Protein AF-A0A6J2DY10-F1 (afdb_monomer_lite)

pLDDT: mean 93.21, std 7.58, range [54.47, 98.44]

Structure (mmCIF, N/CA/C/O backbone):
data_AF-A0A6J2DY10-F1
#
_entry.id   AF-A0A6J2DY10-F1
#
loop_
_atom_site.group_PDB
_atom_site.id
_atom_site.type_symbol
_atom_site.label_atom_id
_atom_site.label_alt_id
_atom_site.label_comp_id
_atom_site.label_asym_id
_atom_site.label_entity_id
_atom_site.label_seq_id
_atom_site.pdbx_PDB_ins_code
_atom_site.Cartn_x
_atom_site.Cartn_y
_atom_site.Cartn_z
_atom_site.occupancy
_atom_site.B_iso_or_equiv
_atom_site.auth_seq_id
_atom_site.auth_comp_id
_atom_site.auth_asym_id
_atom_site.auth_atom_id
_atom_site.pdbx_PDB_model_num
ATOM 1 N N . MET A 1 1 ? 26.356 -22.155 -0.644 1.00 54.47 1 MET A N 1
ATOM 2 C CA . MET A 1 1 ? 26.590 -22.455 -2.074 1.00 54.47 1 MET A CA 1
ATOM 3 C C . MET A 1 1 ? 26.083 -21.281 -2.904 1.00 54.47 1 MET A C 1
ATOM 5 O O . MET A 1 1 ? 24.890 -21.209 -3.174 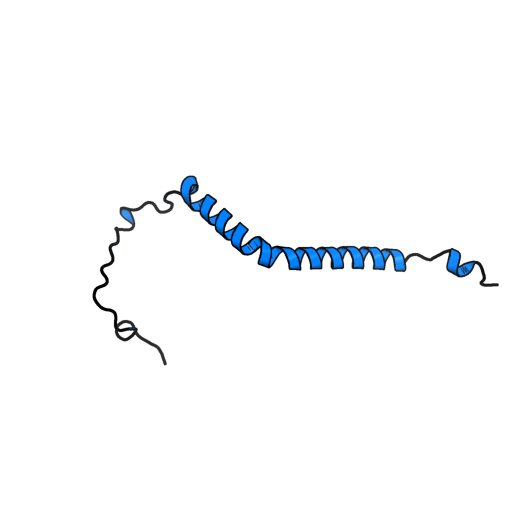1.00 54.47 1 MET A O 1
ATOM 9 N N . GLY A 1 2 ? 26.945 -20.297 -3.174 1.00 76.81 2 GLY A N 1
ATOM 10 C CA . GLY A 1 2 ? 26.567 -19.054 -3.858 1.00 76.81 2 GLY A CA 1
ATOM 11 C C . GLY A 1 2 ? 26.578 -19.231 -5.374 1.00 76.81 2 GLY A C 1
ATOM 12 O O . GLY A 1 2 ? 27.481 -19.866 -5.907 1.00 76.81 2 GLY A O 1
ATOM 13 N N . ARG A 1 3 ? 25.565 -18.701 -6.063 1.00 83.94 3 ARG A N 1
ATOM 14 C CA . ARG A 1 3 ? 25.598 -18.564 -7.523 1.00 83.94 3 ARG A CA 1
ATOM 15 C C . ARG A 1 3 ? 26.300 -17.251 -7.867 1.00 83.94 3 ARG A C 1
ATOM 17 O O . ARG A 1 3 ? 26.006 -16.235 -7.244 1.00 83.94 3 ARG A O 1
ATOM 24 N N . GLU A 1 4 ? 27.182 -17.276 -8.858 1.00 90.88 4 GLU A N 1
ATOM 25 C CA . GLU A 1 4 ? 27.944 -16.107 -9.315 1.00 90.88 4 GLU A CA 1
ATOM 26 C C . GLU A 1 4 ? 27.415 -15.587 -10.656 1.00 90.88 4 GLU A C 1
ATOM 28 O O . GLU A 1 4 ? 26.858 -16.344 -11.462 1.00 90.88 4 GLU A O 1
ATOM 33 N N . PHE A 1 5 ? 27.603 -14.289 -10.913 1.00 91.38 5 PHE A N 1
ATOM 34 C CA . PHE A 1 5 ? 27.349 -13.715 -12.233 1.00 91.38 5 PHE A CA 1
ATOM 35 C C . PHE A 1 5 ? 28.210 -14.439 -13.280 1.00 91.38 5 PHE A C 1
ATOM 37 O O . PHE A 1 5 ? 29.414 -14.576 -13.113 1.00 91.38 5 PHE A O 1
ATOM 44 N N . GLY A 1 6 ? 27.571 -14.937 -14.343 1.00 88.25 6 GLY A N 1
ATOM 45 C CA . GLY A 1 6 ? 28.186 -15.821 -15.345 1.00 88.25 6 GLY A CA 1
ATOM 46 C C . GLY A 1 6 ? 27.675 -17.266 -15.291 1.00 88.25 6 GLY A C 1
ATOM 47 O O . GLY A 1 6 ? 27.539 -17.887 -16.339 1.00 88.25 6 GLY A O 1
ATOM 48 N N . ASN A 1 7 ? 27.262 -17.758 -14.114 1.00 91.19 7 ASN A N 1
ATOM 49 C CA . ASN A 1 7 ? 26.765 -19.130 -13.901 1.00 91.19 7 ASN A CA 1
ATOM 50 C C . ASN A 1 7 ? 25.314 -19.170 -13.375 1.00 91.19 7 ASN A C 1
ATOM 52 O O . ASN A 1 7 ? 24.934 -20.047 -12.600 1.00 91.19 7 ASN A O 1
ATOM 56 N N . LEU A 1 8 ? 24.491 -18.189 -13.765 1.00 91.38 8 LEU A N 1
ATOM 57 C CA . LEU A 1 8 ? 23.120 -18.041 -13.259 1.00 91.38 8 LEU A CA 1
ATOM 58 C C . LEU A 1 8 ? 22.100 -18.861 -14.053 1.00 91.38 8 LEU A C 1
ATOM 60 O O . LEU A 1 8 ? 21.353 -19.656 -13.485 1.00 91.38 8 LEU A O 1
ATOM 64 N N . VAL A 1 9 ? 22.022 -18.613 -15.360 1.00 92.38 9 VAL A N 1
ATOM 65 C CA . VAL A 1 9 ? 20.986 -19.165 -16.237 1.00 92.38 9 VAL A CA 1
ATOM 66 C C . VAL A 1 9 ? 21.454 -19.132 -17.689 1.00 92.38 9 VAL A C 1
ATOM 68 O O . VAL A 1 9 ? 22.209 -18.246 -18.088 1.00 92.38 9 VAL A O 1
ATOM 71 N N . ARG A 1 10 ? 20.973 -20.073 -18.506 1.00 92.44 10 ARG A N 1
ATOM 72 C CA . ARG A 1 10 ? 21.161 -20.050 -19.960 1.00 92.44 10 ARG A CA 1
ATOM 73 C C . ARG A 1 10 ? 20.013 -19.276 -20.614 1.00 92.44 10 ARG A C 1
ATOM 75 O O . ARG A 1 10 ? 18.906 -19.793 -20.711 1.00 92.44 10 ARG A O 1
ATOM 82 N N . MET A 1 11 ? 20.285 -18.065 -21.092 1.00 93.50 11 MET A N 1
ATOM 83 C CA . MET A 1 11 ? 19.342 -17.223 -21.844 1.00 93.50 11 MET A CA 1
ATOM 84 C C . MET A 1 11 ? 19.866 -17.030 -23.275 1.00 93.50 11 MET A C 1
ATOM 86 O O . MET A 1 11 ? 21.075 -16.932 -23.475 1.00 93.50 11 MET A O 1
ATOM 90 N N . ARG A 1 12 ? 18.993 -17.023 -24.290 1.00 94.81 12 ARG A N 1
ATOM 91 C CA . ARG A 1 12 ? 19.383 -16.843 -25.703 1.00 94.81 12 ARG A CA 1
ATOM 92 C C . ARG A 1 12 ? 18.466 -15.823 -26.374 1.00 94.81 12 ARG A C 1
ATOM 94 O O . ARG A 1 12 ? 17.267 -15.846 -26.131 1.00 94.81 12 ARG A O 1
ATOM 101 N N . HIS A 1 13 ? 19.040 -14.980 -27.233 1.00 96.62 13 HIS A N 1
ATOM 102 C CA . HIS A 1 13 ? 18.329 -14.042 -28.116 1.00 96.62 13 HIS A CA 1
ATOM 103 C C . HIS A 1 13 ? 17.368 -13.061 -27.414 1.00 96.62 13 HIS A C 1
ATOM 105 O O . HIS A 1 13 ? 16.261 -12.831 -27.893 1.00 96.62 13 HIS A O 1
ATOM 111 N N . VAL A 1 14 ? 17.784 -12.454 -26.297 1.00 96.06 14 VAL A N 1
ATOM 112 C CA . VAL A 1 14 ? 17.045 -11.343 -25.673 1.00 96.06 14 VAL A CA 1
ATOM 113 C C . VAL A 1 14 ? 17.879 -10.074 -25.773 1.00 96.06 14 VAL A C 1
ATOM 115 O O . VAL A 1 14 ? 18.996 -10.030 -25.265 1.00 96.06 14 VAL A O 1
ATOM 118 N N . ILE A 1 15 ? 17.339 -9.059 -26.449 1.00 96.88 15 ILE A N 1
ATOM 119 C CA . ILE A 1 15 ? 17.978 -7.753 -26.632 1.00 96.88 15 ILE A CA 1
ATOM 120 C C . ILE A 1 15 ? 17.277 -6.753 -25.712 1.00 96.88 15 ILE A C 1
ATOM 122 O O . ILE A 1 15 ? 16.053 -6.634 -25.738 1.00 96.88 15 ILE A O 1
ATOM 126 N N . THR A 1 16 ? 18.047 -6.039 -24.896 1.00 97.31 16 THR A N 1
ATOM 127 C CA . THR A 1 16 ? 17.544 -5.023 -23.962 1.00 97.31 16 THR A CA 1
ATOM 128 C C . THR A 1 16 ? 18.182 -3.677 -24.264 1.00 97.31 16 THR A C 1
ATOM 130 O O . THR A 1 16 ? 19.394 -3.606 -24.454 1.00 97.31 16 THR A O 1
ATOM 133 N N . TYR A 1 17 ? 17.384 -2.613 -24.247 1.00 97.81 17 TYR A N 1
ATOM 134 C CA . TYR A 1 17 ? 17.847 -1.244 -24.463 1.00 97.81 17 TYR A CA 1
ATOM 135 C C . TYR A 1 17 ? 17.744 -0.440 -23.167 1.00 97.81 17 TYR A C 1
ATOM 137 O O . TYR A 1 17 ? 16.796 -0.608 -22.398 1.00 97.81 17 TYR A O 1
ATOM 145 N N . SER A 1 18 ? 18.700 0.454 -22.943 1.00 96.69 18 SER A N 1
ATOM 146 C CA . SER A 1 18 ? 18.728 1.368 -21.803 1.00 96.69 18 SER A CA 1
ATOM 147 C C . SER A 1 18 ? 19.233 2.743 -22.244 1.00 96.69 18 SER A C 1
ATOM 149 O O . SER A 1 18 ? 19.988 2.859 -23.207 1.00 96.69 18 SER A O 1
ATOM 151 N N . LEU A 1 19 ? 18.794 3.795 -21.548 1.00 97.19 19 LEU A N 1
ATOM 152 C CA . LEU A 1 19 ? 19.306 5.157 -21.721 1.00 97.19 19 LEU A CA 1
ATOM 153 C C . LEU A 1 19 ? 20.193 5.523 -20.528 1.00 97.19 19 LEU A C 1
ATOM 155 O O . LEU A 1 19 ? 19.963 5.042 -19.416 1.00 97.19 19 LEU A O 1
ATOM 159 N N . SER A 1 20 ? 21.174 6.399 -20.741 1.00 97.38 20 SER A N 1
ATOM 160 C CA . SER A 1 20 ? 22.005 6.925 -19.654 1.00 97.38 20 SER A CA 1
ATOM 161 C C . SER A 1 20 ? 21.135 7.620 -18.592 1.00 97.38 20 SER A C 1
ATOM 163 O O . SER A 1 20 ? 20.185 8.314 -18.961 1.00 97.38 20 SER A O 1
ATOM 165 N N . PRO A 1 21 ? 21.428 7.480 -17.285 1.00 96.94 21 PRO A N 1
ATOM 166 C CA . PRO A 1 21 ? 20.662 8.150 -16.231 1.00 96.94 21 PRO A CA 1
ATOM 167 C C . PRO A 1 21 ? 20.598 9.675 -16.387 1.00 96.94 21 PRO A C 1
ATOM 169 O O . PRO A 1 21 ? 19.595 10.277 -16.022 1.00 96.94 21 PRO A O 1
ATOM 172 N N . PHE A 1 22 ? 21.634 10.288 -16.967 1.00 97.00 22 PHE A N 1
ATOM 173 C CA . PHE A 1 22 ? 21.700 11.734 -17.208 1.00 97.00 22 PHE A CA 1
ATOM 174 C C . PHE A 1 22 ? 20.811 12.203 -18.371 1.00 97.00 22 PHE A C 1
ATOM 176 O O . PHE A 1 22 ? 20.500 13.385 -18.462 1.00 97.00 22 PHE A O 1
ATOM 183 N N . GLU A 1 23 ? 20.358 11.273 -19.214 1.00 96.25 23 GLU A N 1
ATOM 184 C CA . GLU A 1 23 ? 19.433 11.522 -20.330 1.00 96.25 23 GLU A CA 1
ATOM 185 C C . GLU A 1 23 ? 17.967 11.283 -19.925 1.00 96.25 23 GLU A C 1
ATOM 187 O O . GLU A 1 23 ? 17.038 11.524 -20.698 1.00 96.25 23 GLU A O 1
ATOM 192 N N . GLN A 1 24 ? 17.732 10.774 -18.711 1.00 97.31 24 GLN A N 1
ATOM 193 C CA . GLN A 1 24 ? 16.407 10.431 -18.210 1.00 97.31 24 GLN A CA 1
ATOM 194 C C . GLN A 1 24 ? 15.959 11.381 -17.098 1.00 97.31 24 GLN A C 1
ATOM 196 O O . GLN A 1 24 ? 16.746 11.951 -16.348 1.00 97.31 24 GLN A O 1
ATOM 201 N N . ARG A 1 25 ? 14.639 11.512 -16.939 1.00 94.38 25 ARG A N 1
ATOM 202 C CA . ARG A 1 25 ? 14.056 12.179 -15.770 1.00 94.38 25 ARG A CA 1
ATOM 203 C C . ARG A 1 25 ? 13.988 11.187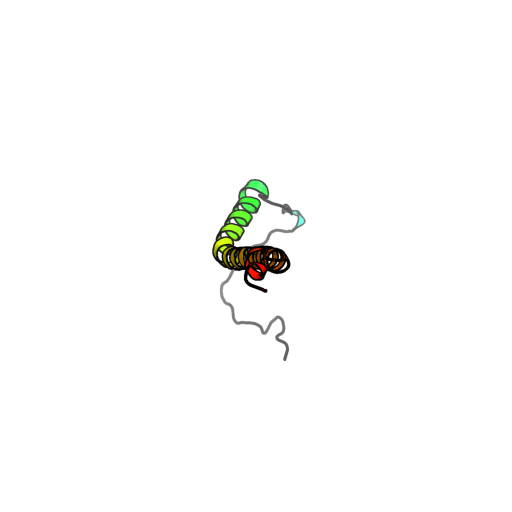 -14.613 1.00 94.38 25 ARG A C 1
ATOM 205 O O . ARG A 1 25 ? 13.508 10.077 -14.808 1.00 94.38 25 ARG A O 1
ATOM 212 N N . ALA A 1 26 ? 14.356 11.615 -13.404 1.00 94.88 26 ALA A N 1
ATOM 213 C CA . ALA A 1 26 ? 14.248 10.782 -12.200 1.00 94.88 26 ALA A CA 1
ATOM 214 C C . ALA A 1 26 ? 12.790 10.407 -11.855 1.00 94.88 26 ALA A C 1
ATOM 216 O O . ALA A 1 26 ? 12.522 9.293 -11.415 1.00 94.88 26 ALA A O 1
ATOM 217 N N . PHE A 1 27 ? 11.834 11.314 -12.102 1.00 93.81 27 PHE A N 1
ATOM 218 C CA . PHE A 1 27 ? 10.402 11.098 -11.846 1.00 93.81 27 PHE A CA 1
ATOM 219 C C . PHE A 1 27 ? 9.544 11.372 -13.093 1.00 93.81 27 PHE A C 1
ATOM 221 O O . PHE A 1 27 ? 8.877 12.407 -13.190 1.00 93.81 27 PHE A O 1
ATOM 228 N N . PRO A 1 28 ? 9.540 10.468 -14.085 1.00 94.19 28 PRO A N 1
ATOM 229 C CA . PRO A 1 28 ? 8.722 10.629 -15.277 1.00 94.19 28 PRO A CA 1
ATOM 230 C C . PRO A 1 28 ? 7.246 10.310 -14.977 1.00 94.19 28 PRO A C 1
ATOM 232 O O . PRO A 1 28 ? 6.931 9.382 -14.237 1.00 94.19 28 PRO A O 1
ATOM 235 N N . HIS A 1 29 ? 6.322 11.066 -15.581 1.00 95.38 29 HIS A N 1
ATOM 236 C CA . HIS A 1 29 ? 4.872 10.791 -15.564 1.00 95.38 29 HIS A CA 1
ATOM 237 C C . HIS A 1 29 ? 4.253 10.562 -14.171 1.00 95.38 29 HIS A C 1
ATOM 239 O O . HIS A 1 29 ? 3.332 9.756 -14.009 1.00 95.38 29 HIS A O 1
ATOM 245 N N . TYR A 1 30 ? 4.737 11.289 -13.162 1.00 93.81 30 TYR A N 1
ATOM 246 C CA . TYR A 1 30 ? 4.343 11.098 -11.766 1.00 93.81 30 TYR A CA 1
ATOM 247 C C . TYR A 1 30 ? 2.819 11.153 -11.553 1.00 93.81 30 TYR A C 1
ATOM 249 O O . TYR A 1 30 ? 2.216 10.202 -11.055 1.00 93.81 30 TYR A O 1
ATOM 257 N N . PHE A 1 31 ? 2.173 12.227 -12.011 1.00 95.25 31 PHE A N 1
ATOM 258 C CA . PHE A 1 31 ? 0.729 12.409 -11.841 1.00 95.25 31 PHE A CA 1
ATOM 259 C C . PHE A 1 31 ? -0.098 11.589 -12.836 1.00 95.25 31 PHE A C 1
ATOM 261 O O . PHE A 1 31 ? -1.135 11.045 -12.471 1.00 95.25 31 PHE A O 1
ATOM 268 N N . SER A 1 32 ? 0.355 11.462 -14.087 1.00 95.00 32 SER A N 1
ATOM 269 C CA . SER A 1 32 ? -0.430 10.808 -15.143 1.00 95.00 32 SER A CA 1
ATOM 270 C C . SER A 1 32 ? -0.364 9.280 -15.112 1.00 95.00 32 SER A C 1
ATOM 272 O O . SER A 1 32 ? -1.293 8.621 -15.578 1.00 95.00 32 SER A O 1
ATOM 274 N N . LYS A 1 33 ? 0.716 8.693 -14.581 1.00 95.75 33 LYS A N 1
ATOM 275 C CA . LYS A 1 33 ? 0.909 7.234 -14.513 1.00 95.75 33 LYS A CA 1
ATOM 276 C C . LYS A 1 33 ? 1.213 6.738 -13.103 1.00 95.75 33 LYS A C 1
ATOM 278 O O . LYS A 1 33 ? 0.686 5.695 -12.721 1.00 95.75 33 LYS A O 1
ATOM 283 N N . GLY A 1 34 ? 2.007 7.475 -12.326 1.00 96.06 34 GLY A N 1
ATOM 284 C CA . GLY A 1 34 ? 2.388 7.082 -10.965 1.00 96.06 34 GLY A CA 1
ATOM 285 C C . GLY A 1 34 ? 1.181 6.952 -10.035 1.00 96.06 34 GLY A C 1
ATOM 286 O O . GLY A 1 34 ? 0.867 5.848 -9.584 1.00 96.06 34 GLY A O 1
ATOM 287 N N . ILE A 1 35 ? 0.461 8.054 -9.805 1.00 96.75 35 ILE A N 1
ATOM 288 C CA . ILE A 1 35 ? -0.705 8.084 -8.902 1.00 96.75 35 ILE A CA 1
ATOM 289 C C . ILE A 1 35 ? -1.804 7.095 -9.339 1.00 96.75 35 ILE A C 1
ATOM 291 O O . ILE A 1 35 ? -2.232 6.289 -8.505 1.00 96.75 35 ILE A O 1
ATOM 295 N N . PRO A 1 36 ? -2.230 7.043 -10.620 1.00 97.56 36 PRO A N 1
ATOM 296 C CA . PRO A 1 36 ? -3.226 6.065 -11.055 1.00 97.56 36 PRO A CA 1
ATOM 297 C C . PRO A 1 36 ? -2.798 4.613 -10.817 1.00 97.56 36 PRO A C 1
ATOM 299 O O . PRO A 1 36 ? -3.621 3.783 -10.425 1.00 97.56 36 PRO A O 1
ATOM 302 N N . ASN A 1 37 ? -1.513 4.285 -10.994 1.00 97.19 37 ASN A N 1
ATOM 303 C CA . ASN A 1 37 ? -1.029 2.930 -10.741 1.00 97.19 37 ASN A CA 1
ATOM 304 C C . ASN A 1 37 ? -1.002 2.595 -9.241 1.00 97.19 37 ASN A C 1
ATOM 306 O O . ASN A 1 37 ? -1.323 1.465 -8.871 1.00 97.19 37 ASN A O 1
ATOM 310 N N . VAL A 1 38 ? -0.684 3.559 -8.370 1.00 97.38 38 VAL A N 1
ATOM 311 C CA . VAL A 1 38 ? -0.784 3.380 -6.910 1.00 97.38 38 VAL A CA 1
ATOM 312 C C . VAL A 1 38 ? -2.229 3.106 -6.502 1.00 97.38 38 VAL A C 1
ATOM 314 O O . VAL A 1 38 ? -2.484 2.124 -5.805 1.00 97.38 38 VAL A O 1
ATOM 317 N N . LEU A 1 39 ? -3.187 3.889 -7.003 1.00 97.12 39 LEU A N 1
ATOM 318 C CA . LEU A 1 39 ? -4.609 3.674 -6.723 1.00 97.12 39 LEU A CA 1
ATOM 319 C C . LEU A 1 39 ? -5.094 2.310 -7.223 1.00 97.12 39 LEU A C 1
ATOM 321 O O . LEU A 1 39 ? -5.795 1.600 -6.502 1.00 97.12 39 LEU A O 1
ATOM 325 N N . ARG A 1 40 ? -4.682 1.901 -8.428 1.00 97.31 40 ARG A N 1
ATOM 326 C CA . ARG A 1 40 ? -4.988 0.569 -8.969 1.00 97.31 40 ARG A CA 1
ATOM 327 C C . ARG A 1 40 ? -4.454 -0.543 -8.060 1.00 97.31 40 ARG A C 1
ATOM 329 O O . ARG A 1 40 ? -5.176 -1.501 -7.789 1.00 97.31 40 ARG A O 1
ATOM 336 N N . ARG A 1 41 ? -3.214 -0.419 -7.570 1.00 96.62 41 ARG A N 1
ATOM 337 C CA . ARG A 1 41 ? -2.598 -1.390 -6.646 1.00 96.62 41 ARG A CA 1
ATOM 338 C C . ARG A 1 41 ? -3.307 -1.420 -5.292 1.00 96.62 41 ARG A C 1
ATOM 340 O O . ARG A 1 41 ? -3.589 -2.506 -4.796 1.00 96.62 41 ARG A O 1
ATOM 347 N N . ALA A 1 42 ? -3.640 -0.258 -4.730 1.00 96.94 42 ALA A N 1
ATOM 348 C CA . ALA A 1 42 ? -4.367 -0.160 -3.467 1.00 96.94 42 ALA A CA 1
ATOM 349 C C . ALA A 1 42 ? -5.742 -0.835 -3.564 1.00 96.94 42 ALA A C 1
ATOM 351 O O . ALA A 1 42 ? -6.073 -1.679 -2.734 1.00 96.94 42 ALA A O 1
ATOM 352 N N . ARG A 1 43 ? -6.502 -0.555 -4.632 1.00 95.56 43 ARG A N 1
ATOM 353 C CA . ARG A 1 43 ? -7.808 -1.188 -4.888 1.00 95.56 43 ARG A CA 1
ATOM 354 C C . ARG A 1 43 ? -7.705 -2.706 -5.037 1.00 95.56 43 ARG A C 1
ATOM 356 O O . ARG A 1 43 ? -8.534 -3.421 -4.487 1.00 95.56 43 ARG A O 1
ATOM 363 N N . ALA A 1 44 ? -6.675 -3.202 -5.724 1.00 96.50 44 ALA A N 1
ATOM 364 C CA . ALA A 1 44 ? -6.466 -4.640 -5.911 1.00 96.50 44 ALA A CA 1
ATOM 365 C C . ALA A 1 44 ? -6.188 -5.394 -4.595 1.00 96.50 44 ALA A C 1
ATOM 367 O O . ALA A 1 44 ? -6.503 -6.579 -4.487 1.00 96.50 44 ALA A O 1
ATOM 368 N N . CYS A 1 45 ? -5.605 -4.723 -3.598 1.00 95.75 45 CYS A N 1
ATOM 369 C CA . CYS A 1 45 ? -5.325 -5.314 -2.289 1.00 95.75 45 CYS A CA 1
ATOM 370 C C . CYS A 1 45 ? -6.418 -5.033 -1.247 1.00 95.75 45 CYS A C 1
ATOM 372 O O . CYS A 1 45 ? -6.546 -5.803 -0.296 1.00 95.75 45 CYS A O 1
ATOM 374 N N . ALA A 1 46 ? -7.214 -3.974 -1.420 1.00 95.88 46 ALA A N 1
ATOM 375 C CA . ALA A 1 46 ? -8.173 -3.503 -0.422 1.00 95.88 46 ALA A CA 1
ATOM 376 C C . ALA A 1 46 ? -9.131 -4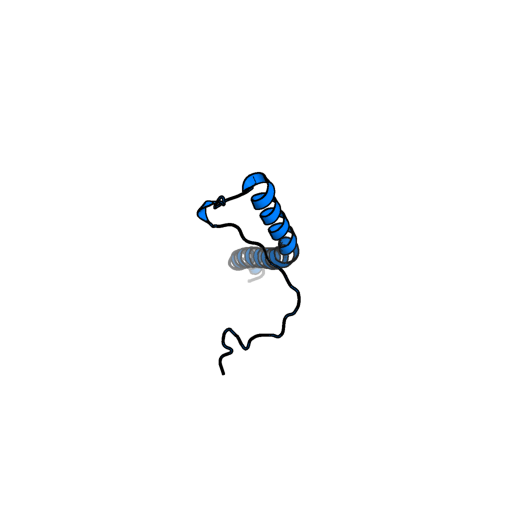.606 0.051 1.00 95.88 46 ALA A C 1
ATOM 378 O O . ALA A 1 46 ? -9.256 -4.821 1.249 1.00 95.88 46 ALA A O 1
ATOM 379 N N . LEU A 1 47 ? -9.730 -5.376 -0.861 1.00 94.25 47 LEU A N 1
ATOM 380 C CA . LEU A 1 47 ? -10.684 -6.432 -0.490 1.00 94.25 47 LEU A CA 1
ATOM 381 C C . LEU A 1 47 ? -10.050 -7.626 0.234 1.00 94.25 47 LEU A C 1
ATOM 383 O O . LEU A 1 47 ? -10.760 -8.392 0.872 1.00 94.25 47 LEU A O 1
ATOM 387 N N . ARG A 1 48 ? -8.730 -7.804 0.149 1.00 95.75 48 ARG A N 1
ATOM 388 C CA . ARG A 1 48 ? -8.030 -8.871 0.880 1.00 95.75 48 ARG A CA 1
ATOM 389 C C . ARG A 1 48 ? -7.591 -8.414 2.265 1.00 95.75 48 ARG A C 1
ATOM 391 O O . ARG A 1 48 ? -7.587 -9.207 3.195 1.00 95.75 48 ARG A O 1
ATOM 398 N N . VAL A 1 49 ? -7.207 -7.145 2.386 1.00 97.06 49 VAL A N 1
ATOM 399 C CA . VAL A 1 49 ? -6.600 -6.599 3.605 1.00 97.06 49 VAL A CA 1
ATOM 400 C C . VAL A 1 49 ? -7.643 -5.948 4.512 1.00 97.06 49 VAL A C 1
ATOM 402 O O . VAL A 1 49 ? -7.617 -6.165 5.714 1.00 97.06 49 VAL A O 1
ATOM 405 N N . VAL A 1 50 ? -8.577 -5.170 3.965 1.00 97.88 50 VAL A N 1
ATOM 406 C CA . VAL A 1 50 ? -9.511 -4.351 4.756 1.00 97.88 50 VAL A CA 1
ATOM 407 C C . VAL A 1 50 ? -10.520 -5.185 5.558 1.00 97.88 50 VAL A C 1
ATOM 409 O O . VAL A 1 50 ? -10.677 -4.889 6.742 1.00 97.88 50 VAL A O 1
ATOM 412 N N . PRO A 1 51 ? -11.180 -6.229 5.011 1.00 97.88 51 PRO A N 1
ATOM 413 C CA . PRO A 1 51 ? -12.208 -6.959 5.757 1.00 97.88 51 PRO A CA 1
ATOM 414 C C . PRO A 1 51 ? -11.772 -7.536 7.115 1.00 97.88 51 PRO A C 1
ATOM 416 O O . PRO A 1 51 ? -12.493 -7.302 8.086 1.00 97.88 51 PRO A O 1
ATOM 419 N N . PRO A 1 52 ? -10.617 -8.224 7.258 1.00 97.88 52 PRO A N 1
ATOM 420 C CA . PRO A 1 52 ? -10.204 -8.735 8.566 1.00 97.88 52 PRO A CA 1
ATOM 421 C C . PRO A 1 52 ? -9.908 -7.615 9.572 1.00 97.88 52 PRO A C 1
ATOM 423 O O . PRO A 1 52 ? -10.244 -7.757 10.745 1.00 97.88 52 PRO A O 1
ATOM 426 N N . PHE A 1 53 ? -9.351 -6.478 9.135 1.00 98.19 53 PHE A N 1
ATOM 427 C CA . PHE A 1 53 ? -9.134 -5.330 10.022 1.00 98.19 53 PHE A CA 1
ATOM 428 C C . PHE A 1 53 ? -10.444 -4.686 10.476 1.00 98.19 53 PHE A C 1
ATOM 430 O O . PHE A 1 53 ? -10.565 -4.310 11.640 1.00 98.19 53 PHE A O 1
ATOM 437 N N . VAL A 1 54 ? -11.437 -4.591 9.588 1.00 98.31 54 VAL A N 1
ATOM 438 C CA . VAL A 1 54 ? -12.770 -4.094 9.953 1.00 98.31 54 VAL A CA 1
ATOM 439 C C . VAL A 1 54 ? -13.429 -5.035 10.958 1.00 98.31 54 VAL A C 1
ATOM 441 O O . VAL A 1 54 ? -13.918 -4.573 11.985 1.00 98.31 54 VAL A O 1
ATOM 444 N N . ALA A 1 55 ? -13.390 -6.348 10.714 1.00 98.25 55 ALA A N 1
ATOM 445 C CA . ALA A 1 55 ? -13.935 -7.335 11.644 1.00 98.25 55 ALA A CA 1
ATOM 446 C C . ALA A 1 55 ? -13.261 -7.249 13.023 1.00 98.25 55 ALA A C 1
ATOM 448 O O . ALA A 1 55 ? -13.946 -7.202 14.043 1.00 98.25 55 ALA A O 1
ATOM 449 N N . PHE A 1 56 ? -11.930 -7.148 13.054 1.00 98.44 56 PHE A N 1
ATOM 450 C CA . PHE A 1 56 ? -11.176 -6.954 14.291 1.00 98.44 56 PHE A CA 1
ATOM 451 C C . PHE A 1 56 ? -11.607 -5.686 15.035 1.00 98.44 56 PHE A C 1
ATOM 453 O O . PHE A 1 56 ? -11.855 -5.734 16.238 1.00 98.44 56 PHE A O 1
ATOM 460 N N . TYR A 1 57 ? -11.739 -4.564 14.326 1.00 98.38 57 TYR A N 1
ATOM 461 C CA . TYR A 1 57 ? -12.146 -3.302 14.934 1.00 98.38 57 TYR A CA 1
ATOM 462 C C . TYR A 1 57 ? -13.549 -3.381 15.551 1.00 98.38 57 TYR A C 1
ATOM 464 O O . TYR A 1 57 ? -13.757 -2.871 16.648 1.00 98.38 57 TYR A O 1
ATOM 472 N N . LEU A 1 58 ? -14.491 -4.064 14.895 1.00 98.44 58 LEU A N 1
ATOM 473 C CA . LEU A 1 58 ? -15.840 -4.274 15.429 1.00 98.44 58 LEU A CA 1
ATOM 474 C C . LEU A 1 58 ? -15.841 -5.149 16.689 1.00 98.44 58 LEU A C 1
ATOM 476 O O . LEU A 1 58 ? -16.534 -4.834 17.653 1.00 98.44 58 LEU A O 1
ATOM 480 N N . VAL A 1 59 ? -15.053 -6.229 16.706 1.00 98.44 59 VAL A N 1
ATOM 481 C CA . VAL A 1 59 ? -14.917 -7.087 17.896 1.00 98.44 59 VAL A CA 1
ATOM 482 C C . VAL A 1 59 ? -14.277 -6.315 19.046 1.00 98.44 59 VAL A C 1
ATOM 484 O O . VAL A 1 59 ? -14.731 -6.422 20.183 1.00 98.44 59 VAL A O 1
ATOM 487 N N . TYR A 1 60 ? -13.258 -5.508 18.751 1.00 98.44 60 TYR A N 1
ATOM 488 C CA . TYR A 1 60 ? -12.604 -4.653 19.734 1.00 98.44 60 TYR A CA 1
ATOM 489 C C . TYR A 1 60 ? -13.591 -3.661 20.362 1.00 98.44 60 TYR A C 1
ATOM 491 O O . TYR A 1 60 ? -13.722 -3.628 21.584 1.00 98.44 60 TYR A O 1
ATOM 499 N N . THR A 1 61 ? -14.330 -2.898 19.551 1.00 98.19 61 THR A N 1
ATOM 500 C CA . THR A 1 61 ? -15.271 -1.894 20.069 1.00 98.19 61 THR A CA 1
ATOM 501 C C . THR A 1 61 ? -16.421 -2.527 20.841 1.00 98.19 61 THR A C 1
ATOM 503 O O . THR A 1 61 ? -16.764 -2.035 21.917 1.00 98.19 61 THR A O 1
ATOM 506 N N . TRP A 1 62 ? -16.977 -3.636 20.345 1.00 98.19 62 TRP A N 1
ATOM 507 C CA . TRP A 1 62 ? -18.000 -4.391 21.065 1.00 98.19 62 TRP A CA 1
ATOM 508 C C . TRP A 1 62 ? -17.477 -4.902 22.410 1.00 98.19 62 TRP A C 1
ATOM 510 O O . TRP A 1 62 ? -18.111 -4.667 23.436 1.00 98.19 62 TRP A O 1
ATOM 520 N N . GLY A 1 63 ? -16.297 -5.529 22.428 1.00 98.06 63 GLY A N 1
ATOM 521 C CA . GLY A 1 63 ? -15.700 -6.074 23.646 1.00 98.06 63 GLY A CA 1
ATOM 522 C C . GLY A 1 63 ? -15.428 -5.000 24.699 1.00 98.06 63 GLY A C 1
ATOM 523 O O . GLY A 1 63 ? -15.725 -5.204 25.875 1.00 98.06 63 GLY A O 1
ATOM 524 N N . THR A 1 64 ? -14.930 -3.829 24.290 1.00 97.94 64 THR A N 1
ATOM 525 C CA . THR A 1 64 ? -14.726 -2.697 25.205 1.00 97.94 64 THR A CA 1
ATOM 526 C C . THR A 1 64 ? -16.051 -2.191 25.780 1.00 97.94 64 THR A C 1
ATOM 528 O O . THR A 1 64 ? -16.165 -2.034 26.994 1.00 97.94 64 THR A O 1
ATOM 531 N N . GLN A 1 65 ? -17.069 -1.983 24.940 1.00 97.50 65 GLN A N 1
ATOM 532 C CA . GLN A 1 65 ? -18.371 -1.480 25.390 1.00 97.50 65 GLN A CA 1
ATOM 533 C C . GLN A 1 65 ? -19.094 -2.472 26.304 1.00 97.50 65 GLN A C 1
ATOM 535 O O . GLN A 1 65 ? -19.692 -2.073 27.303 1.00 97.50 65 GLN A O 1
ATOM 540 N N . GLU A 1 66 ? -19.046 -3.761 25.979 1.00 96.81 66 GLU A N 1
ATOM 541 C CA . GLU A 1 66 ? -19.696 -4.800 26.774 1.00 96.81 66 GLU A CA 1
ATOM 542 C C . GLU A 1 66 ? -19.008 -4.979 28.130 1.00 96.81 66 GLU A C 1
ATOM 544 O O . GLU A 1 66 ? -19.670 -5.107 29.159 1.00 96.81 66 GLU A O 1
ATOM 549 N N . PHE A 1 67 ? -17.677 -4.889 28.162 1.00 96.81 67 PHE A N 1
ATOM 550 C CA . PHE A 1 67 ? -16.916 -4.909 29.407 1.00 96.81 67 PHE A CA 1
ATOM 551 C C . PHE A 1 67 ? -17.211 -3.699 30.305 1.00 96.81 67 PHE A C 1
ATOM 553 O O . PHE A 1 67 ? -17.284 -3.827 31.527 1.00 96.81 67 PHE A O 1
ATOM 560 N N . GLU A 1 68 ? -17.408 -2.513 29.731 1.00 96.00 68 GLU A N 1
ATOM 561 C CA . GLU A 1 68 ? -17.827 -1.341 30.505 1.00 96.00 68 GLU A CA 1
ATOM 562 C C . GLU A 1 68 ? -19.251 -1.479 31.052 1.00 96.00 68 GLU A C 1
ATOM 564 O O . GLU A 1 68 ? -19.506 -1.100 32.199 1.00 96.00 68 GLU A O 1
ATOM 569 N N . LYS A 1 69 ? -20.177 -2.043 30.266 1.00 93.88 69 LYS A N 1
ATOM 570 C CA . LYS A 1 69 ? -21.551 -2.316 30.714 1.00 93.88 69 LYS A CA 1
ATOM 571 C C . LYS A 1 69 ? -21.584 -3.352 31.831 1.00 93.88 69 LYS A C 1
ATOM 573 O O . LYS A 1 69 ? -22.267 -3.125 32.824 1.00 93.88 69 LYS A O 1
ATOM 578 N N . SER A 1 70 ? -20.824 -4.439 31.706 1.00 92.00 70 SER A N 1
ATOM 579 C CA . SER A 1 70 ? -20.808 -5.526 32.694 1.00 92.00 70 SER A CA 1
ATOM 580 C C . SER A 1 70 ? -20.217 -5.114 34.043 1.00 92.00 70 SER A C 1
ATOM 582 O O . SER A 1 70 ? -20.576 -5.680 35.073 1.00 92.00 70 SER A O 1
ATOM 584 N N . LYS A 1 71 ? -19.365 -4.082 34.076 1.00 92.62 71 LYS A N 1
ATOM 585 C CA . LYS A 1 71 ? -18.884 -3.481 35.329 1.00 92.62 71 LYS A CA 1
ATOM 586 C C . LYS A 1 71 ? -19.941 -2.661 36.068 1.00 92.62 71 LYS A C 1
ATOM 588 O O . LYS A 1 71 ? -19.766 -2.390 37.258 1.00 92.62 71 LYS A O 1
ATOM 593 N N . ARG A 1 72 ? -21.005 -2.211 35.395 1.00 90.19 72 ARG A N 1
ATOM 594 C CA . ARG A 1 72 ? -22.072 -1.448 36.051 1.00 90.19 72 ARG A CA 1
ATOM 595 C C . ARG A 1 72 ? -22.964 -2.400 36.840 1.00 90.19 72 ARG A C 1
ATOM 597 O O . ARG A 1 72 ? -23.365 -3.449 36.350 1.00 90.19 72 ARG A O 1
ATOM 604 N N . LYS A 1 73 ? -23.300 -2.011 38.071 1.00 87.81 73 LYS A N 1
ATOM 605 C CA . LYS A 1 73 ? -24.242 -2.761 38.910 1.00 87.81 73 LYS A CA 1
ATOM 606 C C . LYS A 1 73 ? -25.621 -2.767 38.247 1.00 87.81 73 LYS A C 1
ATOM 608 O O . LYS A 1 73 ? -26.093 -1.708 37.837 1.00 87.81 73 LYS A O 1
ATOM 613 N N . ASN A 1 74 ? -26.263 -3.932 38.176 1.00 87.06 74 ASN A N 1
ATOM 614 C CA . ASN A 1 74 ? -27.635 -4.060 37.690 1.00 87.06 74 ASN A CA 1
ATOM 615 C C . ASN A 1 74 ? -28.619 -3.937 38.871 1.00 87.06 74 ASN A C 1
ATOM 617 O O . ASN A 1 74 ? -28.638 -4.845 39.700 1.00 87.06 74 ASN A O 1
ATOM 621 N N . PRO A 1 75 ? -29.443 -2.876 38.962 1.00 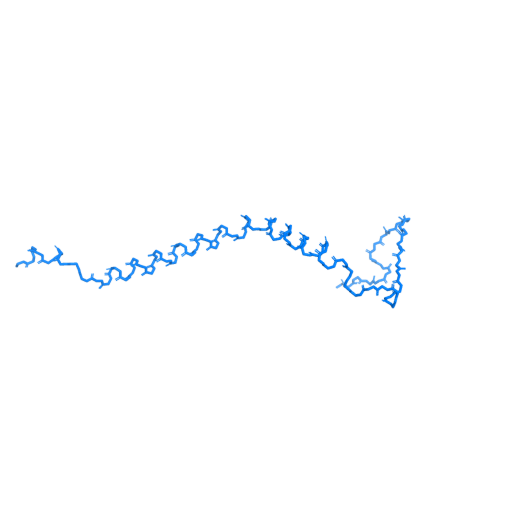85.44 75 PRO A N 1
ATOM 622 C CA . PRO A 1 75 ? -30.400 -2.707 40.059 1.00 85.44 75 PRO A CA 1
ATOM 623 C C . PRO A 1 75 ? -31.395 -3.870 40.165 1.00 85.44 75 PRO A C 1
ATOM 625 O O . PRO A 1 75 ? -31.684 -4.322 41.268 1.00 85.44 75 PRO A O 1
ATOM 628 N N . ALA A 1 76 ? -31.830 -4.415 39.023 1.00 86.81 76 ALA A N 1
ATOM 629 C CA . ALA A 1 76 ? -32.808 -5.502 38.956 1.00 86.81 76 ALA A CA 1
ATOM 630 C C . ALA A 1 76 ? -32.295 -6.824 39.556 1.00 86.81 76 ALA A C 1
ATOM 632 O O . ALA A 1 76 ? -33.082 -7.701 39.898 1.00 86.81 76 ALA A O 1
ATOM 633 N N . ALA A 1 77 ? -30.974 -6.980 39.705 1.00 81.56 77 ALA A N 1
ATOM 634 C CA . ALA A 1 77 ? -30.389 -8.169 40.319 1.00 81.56 77 ALA A CA 1
ATOM 635 C C . ALA A 1 77 ? -30.573 -8.213 41.848 1.00 81.56 77 ALA A C 1
ATOM 637 O O . ALA A 1 77 ? -30.398 -9.275 42.432 1.00 81.56 77 ALA A O 1
ATOM 638 N N . TYR A 1 78 ? -30.933 -7.091 42.484 1.00 84.00 78 TYR A N 1
ATOM 639 C CA . TYR A 1 78 ? -31.037 -6.964 43.945 1.00 84.00 78 TYR A CA 1
ATOM 640 C C . TYR A 1 78 ? -32.485 -6.813 44.444 1.00 84.00 78 TYR A C 1
ATOM 642 O O . TYR A 1 78 ? -32.706 -6.643 45.637 1.00 84.00 78 TYR A O 1
ATOM 650 N N . GLU A 1 79 ? -33.487 -6.857 43.559 1.00 83.50 79 GLU A N 1
ATOM 651 C CA . GLU A 1 79 ? -34.894 -6.600 43.919 1.00 83.50 79 GLU A CA 1
ATOM 652 C C . GLU A 1 79 ? -35.528 -7.711 44.778 1.00 83.50 79 GLU A C 1
ATOM 654 O O . GLU A 1 79 ? -36.443 -7.440 45.553 1.00 83.50 79 GLU A O 1
ATOM 659 N N . ASN A 1 80 ? -35.033 -8.949 44.665 1.00 83.12 80 ASN A N 1
ATOM 660 C CA . ASN A 1 80 ? -35.545 -10.122 45.388 1.00 83.12 80 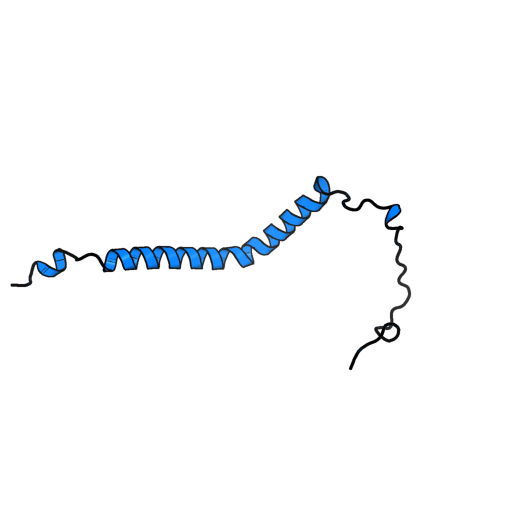ASN A CA 1
ATOM 661 C C . ASN A 1 80 ? -34.588 -10.643 46.474 1.00 83.12 80 ASN A C 1
ATOM 663 O O . ASN A 1 80 ? -34.846 -11.698 47.048 1.00 83.12 80 ASN A O 1
ATOM 667 N N . ASP A 1 81 ? -33.498 -9.921 46.745 1.00 73.00 81 ASP A N 1
ATOM 668 C CA . ASP A 1 81 ? -32.575 -10.232 47.839 1.00 73.00 81 ASP A CA 1
ATOM 669 C C . ASP A 1 81 ? -33.181 -9.648 49.131 1.00 73.00 81 ASP A C 1
ATOM 671 O O . ASP A 1 81 ? -33.087 -8.448 49.400 1.00 73.00 81 ASP A O 1
ATOM 675 N N . LYS A 1 82 ? -33.911 -10.482 49.878 1.00 61.50 82 LYS A N 1
ATOM 676 C CA . LYS A 1 82 ? -34.482 -10.173 51.198 1.00 61.50 82 LYS A CA 1
ATOM 677 C C . LYS A 1 82 ? -33.887 -11.083 52.257 1.00 61.50 82 LYS A C 1
ATOM 679 O O . LYS A 1 82 ? -33.809 -12.301 51.987 1.00 61.50 82 LYS A O 1
#

Radius of gyration: 30.26 Å; chains: 1; bounding box: 64×35×79 Å

Foldseek 3Di:
DDDDPVRDDDDPDDDDDDDDPVVDDPCPCCPNPVVVVVVVVCVVCCVVPVVVVVVVVVCVVVVVVVVVVVPDDDPVVCPPVD

Organism: Zalophus californianus (NCBI:txid9704)

InterPro domains:
  IPR004205 Cytochrome b-c1 complex subunit 8 [PF02939] (4-79)
  IPR004205 Cytochrome b-c1 complex subunit 8 [PTHR12119] (1-82)
  IPR036642 Cytochrome b-c1 complex subunit 8 superfamily [G3DSA:1.20.5.210] (2-82)
  IPR036642 Cytochrome b-c1 complex subunit 8 superfamily [SSF81508] (1-82)

Se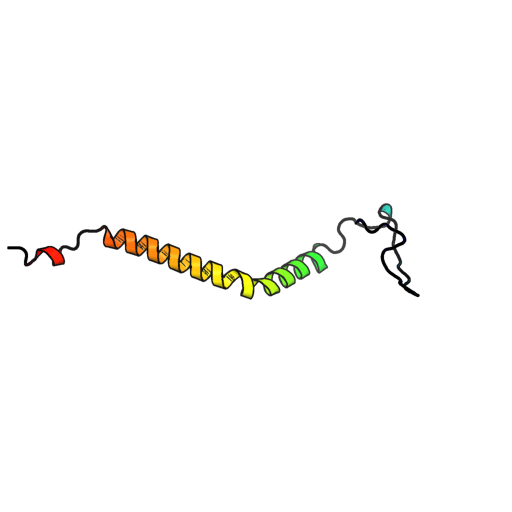quence (82 aa):
MGREFGNLVRMRHVITYSLSPFEQRAFPHYFSKGIPNVLRRARACALRVVPPFVAFYLVYTWGTQEFEKSKRKNPAAYENDK

Secondary structure (DSSP, 8-state):
----TTSS----S-------GGGS-SSTTIIIIIHHHHHHHHHHHHHHHHHHHHHHHHHHHHHHHHHHHHTS--GGGGTT--